Protein AF-A0A2N6N8F2-F1 (afdb_monomer)

InterPro domains:
  IPR021858 Fungal transcription factor [PF11951] (14-106)

Organism: Beauveria bassiana (NCBI:txid176275)

Radius of gyration: 14.39 Å; Cα contacts (8 Å, |Δi|>4): 81; chains: 1; bounding box: 36×27×38 Å

Sequence (108 aa):
MNPLHDSDMVGEVLASSAIQHISSIPDHEPNFKVITWPSFVVGADSDEAATREWAMGRLRQLATCWPWGFLYKAMDTLERLGCLNYDKSGGRSWVHVVKESEPDFLIV

Secondary structure (D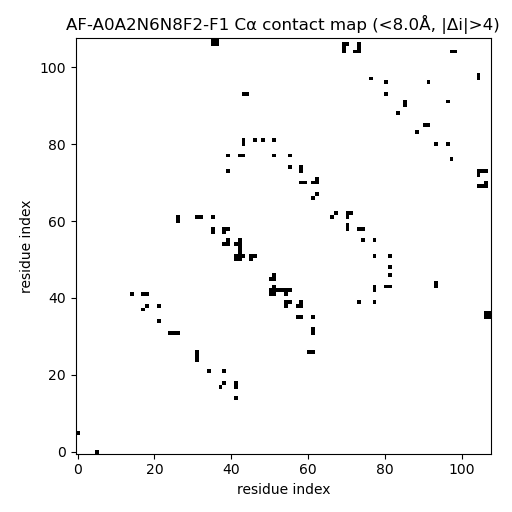SSP, 8-state):
--HHHHHHHHHHHHHHHHHHHHHTS-TT-TTGGGGHHHHHHHHHH---HHHHHHHHHHHHHHHHH---HHHHHHHHHHHHHHHS-GGGTTS--HHHHHHHH-TT----

Foldseek 3Di:
DPVVVVVVVVLVVVLVVLLVVLVPDDLPPPVNLVCLVVLLVSLLQDLDPVSVVSSLVSLVSVCVVPVDVLSVVSNVLSVVSNPDPCVPVVNDRSVVVCVVPPVPRDDD

Mean predicted aligned error: 6.43 Å

pLDDT: mean 83.25, std 12.42, range [48.81, 96.44]

Structure (mmCIF, N/CA/C/O backbone):
data_AF-A0A2N6N8F2-F1
#
_entry.id   AF-A0A2N6N8F2-F1
#
loop_
_atom_site.group_PDB
_atom_site.id
_atom_site.type_symbol
_atom_site.label_atom_id
_atom_site.label_alt_id
_atom_site.label_comp_id
_atom_site.label_asym_id
_atom_site.label_entity_id
_atom_site.label_seq_id
_atom_site.pdbx_PDB_ins_code
_atom_site.Cartn_x
_atom_site.Cartn_y
_atom_site.Cartn_z
_atom_site.occupancy
_atom_site.B_iso_or_equiv
_atom_site.auth_seq_id
_atom_site.auth_comp_id
_atom_site.auth_asym_id
_atom_site.auth_atom_id
_atom_site.pdbx_PDB_model_num
ATOM 1 N N . MET A 1 1 ? 23.684 17.346 -15.760 1.00 49.44 1 MET A N 1
ATOM 2 C CA . MET A 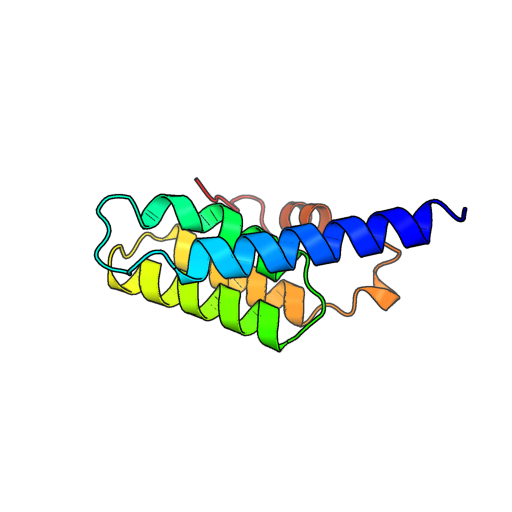1 1 ? 22.606 16.662 -15.020 1.00 49.44 1 MET A CA 1
ATOM 3 C C . MET A 1 1 ? 21.934 15.670 -15.946 1.00 49.44 1 MET A C 1
ATOM 5 O O . MET A 1 1 ? 21.665 16.039 -17.084 1.00 49.44 1 MET A O 1
ATOM 9 N N . ASN A 1 2 ? 21.736 14.430 -15.494 1.00 52.41 2 ASN A N 1
ATOM 10 C CA . ASN A 1 2 ? 21.029 13.397 -16.247 1.00 52.41 2 ASN A CA 1
ATOM 11 C C . ASN A 1 2 ? 19.611 13.273 -15.652 1.00 52.41 2 ASN A C 1
ATOM 13 O O . ASN A 1 2 ? 19.497 12.821 -14.516 1.00 52.41 2 ASN A O 1
ATOM 17 N N . PRO A 1 3 ? 18.550 13.681 -16.367 1.00 59.00 3 PRO A N 1
ATOM 18 C CA . PRO A 1 3 ? 17.214 13.876 -15.790 1.00 59.00 3 PRO A CA 1
ATOM 19 C C . PRO A 1 3 ? 16.556 12.601 -15.237 1.00 59.00 3 PRO A C 1
ATOM 21 O O . PRO A 1 3 ? 15.661 12.698 -14.406 1.00 59.00 3 PRO A O 1
ATOM 24 N N . LEU A 1 4 ? 17.003 11.415 -15.665 1.00 59.38 4 LEU A N 1
ATOM 25 C CA . LEU A 1 4 ? 16.517 10.130 -15.145 1.00 59.38 4 LEU A CA 1
ATOM 26 C C . LEU A 1 4 ? 16.981 9.886 -13.699 1.00 59.38 4 LEU A C 1
ATOM 28 O O . LEU A 1 4 ? 16.180 9.513 -12.856 1.00 59.38 4 LEU A O 1
ATOM 32 N N . HIS A 1 5 ? 18.243 10.203 -13.390 1.00 64.56 5 HIS A N 1
ATOM 33 C CA . HIS A 1 5 ? 18.803 10.026 -12.045 1.00 64.56 5 HIS A CA 1
ATOM 34 C C . HIS A 1 5 ? 18.198 11.008 -11.029 1.00 64.56 5 HIS A C 1
ATOM 36 O O . HIS A 1 5 ? 18.014 10.671 -9.864 1.00 64.56 5 HIS A O 1
ATOM 42 N N . ASP A 1 6 ? 17.851 12.217 -11.483 1.00 67.38 6 ASP A N 1
ATOM 43 C CA . ASP A 1 6 ? 17.205 13.224 -10.637 1.00 67.38 6 ASP A CA 1
ATOM 44 C C . ASP A 1 6 ? 15.760 12.820 -10.274 1.00 67.38 6 ASP A C 1
ATOM 46 O O . ASP A 1 6 ? 15.297 13.124 -9.176 1.00 67.38 6 ASP A O 1
ATOM 50 N N . SER A 1 7 ? 15.051 12.113 -11.166 1.00 69.44 7 SER A N 1
ATOM 51 C CA . SER A 1 7 ? 13.679 11.640 -10.928 1.00 69.44 7 SER A CA 1
ATOM 52 C C . SER A 1 7 ? 13.624 10.512 -9.898 1.00 69.44 7 SER A C 1
ATOM 54 O O . SER A 1 7 ? 12.789 10.558 -8.994 1.00 69.44 7 SER A O 1
ATOM 56 N N . ASP A 1 8 ? 14.525 9.534 -10.008 1.00 73.50 8 ASP A N 1
ATOM 57 C CA . ASP A 1 8 ? 14.583 8.393 -9.086 1.00 73.50 8 ASP A CA 1
ATOM 58 C C . ASP A 1 8 ? 14.922 8.861 -7.661 1.00 73.50 8 ASP A C 1
ATOM 60 O O . ASP A 1 8 ? 14.239 8.509 -6.700 1.00 73.50 8 ASP A O 1
ATOM 64 N N . MET A 1 9 ? 15.886 9.781 -7.532 1.00 80.44 9 MET A N 1
ATOM 65 C CA . MET A 1 9 ? 16.244 10.406 -6.253 1.00 80.44 9 MET A CA 1
ATOM 66 C C . MET A 1 9 ? 15.066 11.165 -5.617 1.00 80.44 9 MET A C 1
ATOM 68 O O . MET A 1 9 ? 14.867 11.114 -4.403 1.00 80.44 9 MET A O 1
ATOM 72 N N . VAL A 1 10 ? 14.269 11.886 -6.414 1.00 83.50 10 VAL A N 1
ATOM 73 C CA . VAL A 1 10 ? 13.067 12.571 -5.908 1.00 83.50 10 VAL A CA 1
ATOM 74 C C . VAL A 1 10 ? 12.030 11.558 -5.418 1.00 83.50 10 VAL A C 1
ATOM 76 O O . VAL A 1 10 ? 11.441 11.773 -4.358 1.00 83.50 10 VAL A O 1
ATOM 79 N N . GLY A 1 11 ? 11.834 10.452 -6.141 1.00 82.56 11 GLY A N 1
ATOM 80 C CA . GLY A 1 11 ? 10.949 9.359 -5.731 1.00 82.56 11 GLY A CA 1
ATOM 81 C C . GLY A 1 11 ? 11.339 8.770 -4.374 1.00 82.56 11 GLY A C 1
ATOM 82 O O . GLY A 1 11 ? 10.508 8.700 -3.467 1.00 82.56 11 GLY A O 1
ATOM 83 N N . GLU A 1 12 ? 12.621 8.452 -4.187 1.00 85.56 12 GLU A N 1
ATOM 84 C CA . GLU A 1 12 ? 13.151 7.906 -2.930 1.00 85.56 12 GLU A CA 1
ATOM 85 C C . GLU A 1 12 ? 12.961 8.859 -1.738 1.00 85.56 12 GLU A C 1
ATOM 87 O O . GLU A 1 12 ? 12.554 8.438 -0.648 1.00 85.56 12 GLU A O 1
ATOM 92 N N . VAL A 1 13 ? 13.207 10.160 -1.932 1.00 89.75 13 VAL A N 1
ATOM 93 C CA . VAL A 1 13 ? 13.016 11.180 -0.886 1.00 89.75 13 VAL A CA 1
ATOM 94 C C . VAL A 1 13 ? 11.541 11.309 -0.503 1.00 89.75 13 VAL A C 1
ATOM 96 O O . VAL A 1 13 ? 11.215 11.394 0.686 1.00 89.75 13 VAL A O 1
ATOM 99 N N . LEU A 1 14 ? 10.638 11.304 -1.487 1.00 89.38 14 LEU A N 1
ATOM 100 C CA . LEU A 1 14 ? 9.197 11.370 -1.246 1.00 89.38 14 LEU A CA 1
ATOM 101 C C . LEU A 1 14 ? 8.693 10.125 -0.511 1.00 89.38 14 LEU A C 1
ATOM 103 O O . LEU A 1 14 ? 7.956 10.263 0.466 1.00 89.38 14 LEU A O 1
ATOM 107 N N . ALA A 1 15 ? 9.128 8.934 -0.928 1.00 91.00 15 ALA A N 1
ATOM 108 C CA . ALA A 1 15 ? 8.780 7.678 -0.272 1.00 91.00 15 ALA A CA 1
ATOM 109 C C . ALA A 1 15 ? 9.267 7.658 1.183 1.00 91.00 15 ALA A C 1
ATOM 111 O O . ALA A 1 15 ? 8.482 7.406 2.097 1.00 91.00 15 ALA A O 1
ATOM 112 N N . SER A 1 16 ? 10.530 8.021 1.420 1.00 93.19 16 SER A N 1
ATOM 113 C CA . SER A 1 16 ? 11.119 8.072 2.764 1.00 93.19 16 SER A CA 1
ATOM 114 C C . SER A 1 16 ? 10.379 9.049 3.684 1.00 93.19 16 SER A C 1
ATOM 116 O O . SER A 1 16 ? 10.055 8.719 4.827 1.00 93.19 16 SER A O 1
ATOM 118 N N . SER A 1 17 ? 10.047 10.238 3.172 1.00 94.06 17 SER A N 1
ATOM 119 C CA . SER A 1 17 ? 9.275 11.246 3.906 1.00 94.06 17 SER A CA 1
ATOM 120 C C . SER A 1 17 ? 7.854 10.762 4.224 1.00 94.06 17 SER A C 1
ATOM 122 O O . SER A 1 17 ? 7.385 10.889 5.359 1.00 94.06 17 SER A O 1
ATOM 124 N N . ALA A 1 18 ? 7.178 10.135 3.256 1.00 94.44 18 ALA A N 1
ATOM 125 C CA . ALA A 1 18 ? 5.853 9.557 3.458 1.00 94.44 18 ALA A CA 1
ATOM 126 C C . ALA A 1 18 ? 5.874 8.453 4.525 1.00 94.44 18 ALA A C 1
ATOM 128 O O . ALA A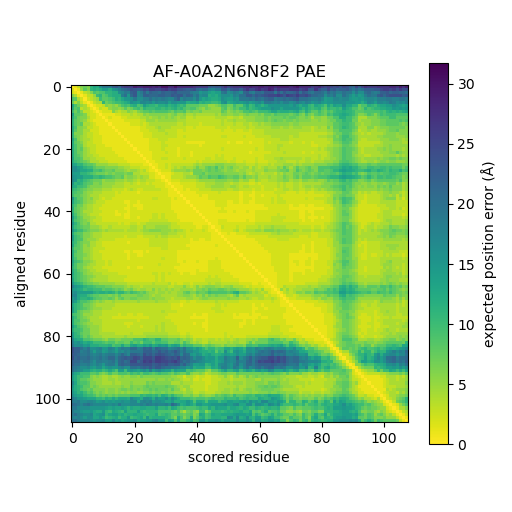 1 18 ? 5.042 8.477 5.432 1.00 94.44 18 ALA A O 1
ATOM 129 N N . ILE A 1 19 ? 6.848 7.535 4.472 1.00 96.19 19 ILE A N 1
ATOM 130 C CA . ILE A 1 19 ? 7.038 6.480 5.479 1.00 96.19 19 ILE A CA 1
ATOM 131 C C . ILE A 1 19 ? 7.210 7.097 6.864 1.00 96.19 19 ILE A C 1
ATOM 133 O O . ILE A 1 19 ? 6.527 6.682 7.803 1.00 96.19 19 ILE A O 1
ATOM 137 N N . GLN A 1 20 ? 8.074 8.104 6.998 1.00 96.12 20 GLN A N 1
ATOM 138 C CA . GLN A 1 20 ? 8.314 8.783 8.269 1.00 96.12 20 GLN A CA 1
ATOM 139 C C . GLN A 1 20 ? 7.029 9.414 8.824 1.00 96.12 20 GLN A C 1
ATOM 141 O O . GLN A 1 20 ? 6.671 9.174 9.980 1.00 96.12 20 GLN A O 1
ATOM 146 N N . HIS A 1 21 ? 6.315 10.195 8.011 1.00 94.38 21 HIS A N 1
ATOM 147 C CA . HIS A 1 21 ? 5.089 10.866 8.439 1.00 94.38 21 HIS A CA 1
ATOM 148 C C . HIS A 1 21 ? 3.986 9.873 8.790 1.00 94.38 21 HIS A C 1
ATOM 150 O O . HIS A 1 21 ? 3.409 9.959 9.873 1.00 94.38 21 HIS A O 1
ATOM 156 N N . ILE A 1 22 ? 3.730 8.894 7.925 1.00 94.88 22 ILE A N 1
ATOM 157 C CA . ILE A 1 22 ? 2.683 7.899 8.146 1.00 94.88 22 ILE A CA 1
ATOM 158 C C . ILE A 1 22 ? 2.999 7.065 9.384 1.00 94.88 22 ILE A C 1
ATOM 160 O O . ILE A 1 22 ? 2.095 6.830 10.177 1.00 94.88 22 ILE A O 1
ATOM 164 N N . SER A 1 23 ? 4.252 6.657 9.599 1.00 94.38 23 SER A N 1
ATOM 165 C CA . SER A 1 23 ? 4.645 5.844 10.763 1.00 94.38 23 SER A CA 1
ATOM 166 C C . SER A 1 23 ? 4.474 6.570 12.101 1.00 94.38 23 SER A C 1
ATOM 168 O O . SER A 1 23 ? 4.337 5.917 13.130 1.00 94.38 23 SER A O 1
ATOM 170 N N . SER A 1 24 ? 4.448 7.908 12.104 1.00 93.88 24 SER A N 1
ATOM 171 C CA . SER A 1 24 ? 4.158 8.694 13.311 1.00 93.88 24 SER A CA 1
ATOM 172 C C . SER A 1 24 ? 2.673 8.733 13.690 1.00 93.88 24 SER A C 1
ATOM 174 O O . SER A 1 24 ? 2.345 9.118 1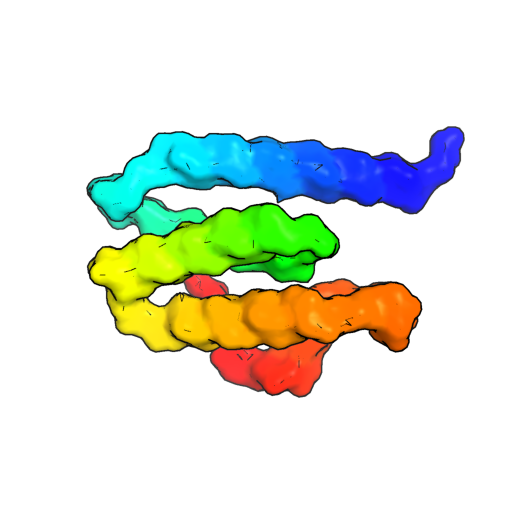4.812 1.00 93.88 24 SER A O 1
ATOM 176 N N . ILE A 1 25 ? 1.773 8.338 12.781 1.00 92.12 25 ILE A N 1
ATOM 177 C CA . ILE A 1 25 ? 0.329 8.351 13.028 1.00 92.12 25 ILE A CA 1
ATOM 178 C C . ILE A 1 25 ? -0.045 7.079 13.798 1.00 92.12 25 ILE A C 1
ATOM 180 O O . ILE A 1 25 ? 0.170 5.975 13.283 1.00 92.12 25 ILE A O 1
ATOM 184 N N . PRO A 1 26 ? -0.616 7.201 15.007 1.00 89.12 26 PRO A N 1
ATOM 185 C CA . PRO A 1 26 ? -1.007 6.046 15.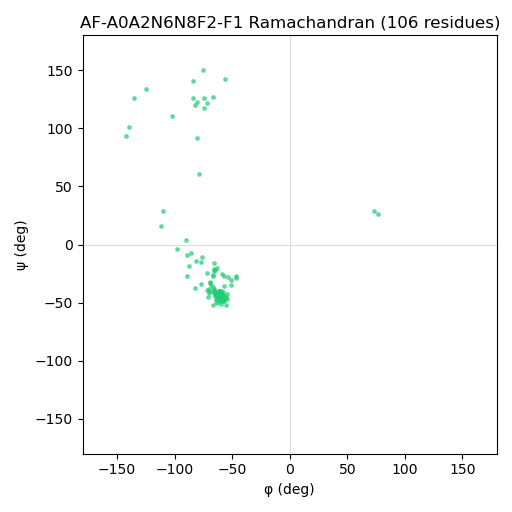794 1.00 89.12 26 PRO A CA 1
ATOM 186 C C . PRO A 1 26 ? -2.282 5.394 15.247 1.00 89.12 26 PRO A C 1
ATOM 188 O O . PRO A 1 26 ? -3.180 6.067 14.750 1.00 89.12 26 PRO A O 1
ATOM 191 N N . ASP A 1 27 ? -2.408 4.083 15.430 1.00 84.12 27 ASP A N 1
ATOM 192 C CA . ASP A 1 27 ? -3.515 3.289 14.872 1.00 84.12 27 ASP A CA 1
ATOM 193 C C . ASP A 1 27 ? -4.896 3.642 15.467 1.00 84.12 27 ASP A C 1
ATOM 195 O O . ASP A 1 27 ? -5.934 3.321 14.895 1.00 84.12 27 ASP A O 1
ATOM 199 N N . HIS A 1 28 ? -4.924 4.340 16.607 1.00 83.50 28 HIS A N 1
ATOM 200 C CA . HIS A 1 28 ? -6.149 4.819 17.254 1.00 83.50 28 HIS A CA 1
ATOM 201 C C . HIS A 1 28 ? -6.583 6.225 16.802 1.00 83.50 28 HIS A C 1
ATOM 203 O O . HIS A 1 28 ? -7.538 6.768 17.359 1.00 83.50 28 HIS A O 1
ATOM 209 N N . GLU A 1 29 ? -5.897 6.841 15.834 1.00 86.50 29 GLU A N 1
ATOM 210 C CA . GLU A 1 29 ? -6.304 8.145 15.303 1.00 86.50 29 GLU A CA 1
ATOM 211 C C . GLU A 1 29 ? -7.656 8.015 14.552 1.00 86.50 29 GLU A C 1
ATOM 213 O O . GLU A 1 29 ? -7.780 7.181 13.649 1.00 86.50 29 GLU A O 1
ATOM 218 N N . PRO A 1 30 ? -8.689 8.822 14.872 1.00 83.56 30 PRO A N 1
ATOM 219 C CA . PRO A 1 30 ? -9.982 8.846 14.161 1.00 83.56 30 PRO A CA 1
ATOM 220 C C . PRO A 1 30 ? -9.942 8.882 12.612 1.00 83.56 30 PRO A C 1
ATOM 222 O O . PRO A 1 30 ? -10.875 8.453 11.918 1.00 83.56 30 PRO A O 1
ATOM 225 N N . ASN A 1 31 ? -8.872 9.420 12.048 1.00 85.00 31 ASN A N 1
ATOM 226 C CA . ASN A 1 31 ? -8.602 9.635 10.635 1.00 85.00 31 ASN A CA 1
ATOM 227 C C . ASN A 1 31 ? -7.467 8.749 10.119 1.00 85.00 31 ASN A C 1
ATOM 229 O O . ASN A 1 31 ? -6.988 8.979 9.012 1.00 85.00 31 ASN A O 1
ATOM 233 N N . PHE A 1 32 ? -7.089 7.699 10.854 1.00 86.50 32 PHE A N 1
ATOM 234 C CA . PHE A 1 32 ? -6.077 6.734 10.423 1.00 86.50 32 PHE A CA 1
ATOM 235 C C . PHE A 1 32 ? -6.355 6.188 9.016 1.00 86.50 32 PHE A C 1
ATOM 237 O O . PHE A 1 32 ? -5.442 6.054 8.213 1.00 86.50 32 PHE A O 1
ATOM 244 N N . LYS A 1 33 ? -7.632 6.015 8.656 1.00 86.56 33 LYS A N 1
ATOM 245 C CA . LYS A 1 33 ? -8.092 5.672 7.299 1.00 86.56 33 LYS A CA 1
ATOM 246 C C . LYS A 1 33 ? -7.483 6.492 6.153 1.00 86.56 33 LYS A C 1
ATOM 248 O O . LYS A 1 33 ? -7.353 5.966 5.053 1.00 86.56 33 LYS A O 1
ATOM 253 N N . VAL A 1 34 ? -7.092 7.748 6.383 1.00 89.88 34 VAL A N 1
ATOM 254 C CA . VAL A 1 34 ? -6.525 8.635 5.350 1.00 89.88 34 VAL A CA 1
ATOM 255 C C . VAL A 1 34 ? -5.171 8.126 4.843 1.00 89.88 34 VAL A C 1
ATOM 257 O O . VAL A 1 34 ? -4.783 8.429 3.718 1.00 89.88 34 VAL A O 1
ATOM 260 N N . ILE A 1 35 ? -4.465 7.303 5.627 1.00 92.81 35 ILE A N 1
ATOM 261 C CA . ILE A 1 35 ? -3.165 6.754 5.219 1.00 92.81 35 ILE A CA 1
ATOM 262 C C . ILE A 1 35 ? -3.291 5.615 4.203 1.00 92.81 35 ILE A C 1
ATOM 264 O O . ILE A 1 35 ? -2.281 5.225 3.631 1.00 92.81 35 ILE A O 1
ATOM 268 N N . THR A 1 36 ? -4.497 5.088 3.960 1.00 92.75 36 THR A N 1
ATOM 269 C CA . THR A 1 36 ? -4.701 3.891 3.128 1.00 92.75 36 THR A CA 1
ATOM 270 C C . THR A 1 36 ? -4.093 4.038 1.737 1.00 92.75 36 THR A C 1
ATOM 272 O O . THR A 1 36 ? -3.299 3.198 1.313 1.00 92.75 36 THR A O 1
ATOM 275 N N . TRP A 1 37 ? -4.424 5.131 1.045 1.00 91.50 37 TRP A N 1
ATOM 276 C CA . TRP A 1 37 ? -3.889 5.409 -0.284 1.00 91.50 37 TRP A CA 1
ATOM 277 C C . TRP A 1 37 ? -2.378 5.695 -0.270 1.00 91.50 37 TRP A C 1
ATOM 279 O O . TRP A 1 37 ? -1.652 5.000 -0.981 1.00 91.50 37 TRP A O 1
ATOM 289 N N . PRO A 1 38 ? -1.860 6.626 0.558 1.00 94.19 38 PRO A N 1
ATOM 290 C CA . PRO A 1 38 ? -0.420 6.857 0.666 1.00 94.19 38 PRO A CA 1
ATOM 291 C C . PRO A 1 38 ? 0.400 5.600 0.989 1.00 94.19 38 PRO A C 1
ATOM 293 O O . PRO A 1 38 ? 1.442 5.383 0.376 1.00 94.19 38 PRO A O 1
ATOM 296 N N . SER A 1 39 ? -0.069 4.748 1.906 1.00 94.81 39 SER A N 1
ATOM 297 C CA . SER A 1 39 ? 0.601 3.489 2.245 1.00 94.81 39 SER A CA 1
ATOM 298 C C . SER A 1 39 ? 0.652 2.533 1.059 1.00 94.81 39 SER A C 1
ATOM 300 O O . SER A 1 39 ? 1.699 1.942 0.806 1.00 94.81 39 SER A O 1
ATOM 302 N N . PHE A 1 40 ? -0.445 2.408 0.306 1.00 94.19 40 PHE A N 1
ATOM 303 C CA . PHE A 1 40 ? -0.467 1.575 -0.891 1.00 94.19 40 PHE A CA 1
ATOM 304 C C . PHE A 1 40 ? 0.489 2.094 -1.972 1.00 94.19 40 PHE A C 1
ATOM 306 O O . PHE A 1 40 ? 1.273 1.311 -2.497 1.00 94.19 40 PHE A O 1
ATOM 313 N N . VAL A 1 41 ? 0.470 3.399 -2.272 1.00 92.38 41 VAL A N 1
ATOM 314 C CA . VAL A 1 41 ? 1.337 4.002 -3.302 1.00 92.38 41 VAL A CA 1
ATOM 315 C C . VAL A 1 41 ? 2.812 3.776 -2.986 1.00 92.38 41 VAL A C 1
ATOM 317 O O . VAL A 1 41 ? 3.549 3.330 -3.858 1.00 92.38 41 VAL A O 1
ATOM 320 N N . VAL A 1 42 ? 3.231 4.015 -1.739 1.00 93.94 42 VAL A N 1
ATOM 321 C CA . VAL A 1 42 ? 4.619 3.787 -1.306 1.00 93.94 42 VAL A CA 1
ATOM 322 C C . VAL A 1 42 ? 5.043 2.334 -1.527 1.00 93.94 42 VAL A C 1
ATOM 324 O O . VAL A 1 42 ? 6.139 2.080 -2.018 1.00 93.94 42 VAL A O 1
ATOM 327 N N . GLY A 1 43 ? 4.186 1.368 -1.191 1.00 93.38 43 GLY A N 1
ATOM 328 C CA . GLY A 1 43 ? 4.500 -0.040 -1.421 1.00 93.38 43 GLY A CA 1
ATOM 329 C C . GLY A 1 43 ? 4.504 -0.420 -2.906 1.00 93.38 43 GLY A C 1
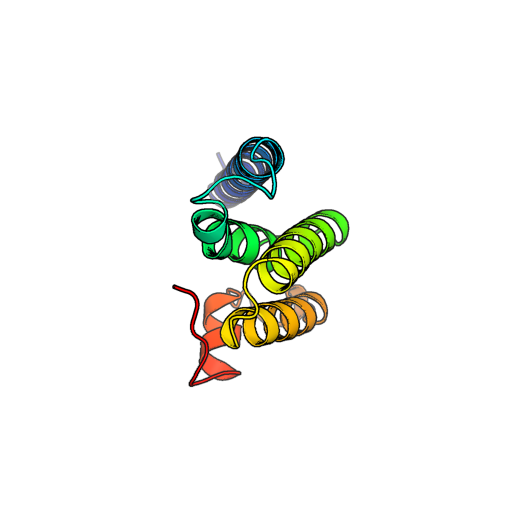ATOM 330 O O . GLY A 1 43 ? 5.341 -1.211 -3.332 1.00 93.38 43 GLY A O 1
ATOM 331 N N . ALA A 1 44 ? 3.565 0.110 -3.692 1.00 90.75 44 ALA A N 1
ATOM 332 C CA . ALA A 1 44 ? 3.417 -0.221 -5.107 1.00 90.75 44 ALA A CA 1
ATOM 333 C C . ALA A 1 44 ? 4.589 0.301 -5.951 1.00 90.75 44 ALA A C 1
ATOM 335 O O . ALA A 1 44 ? 4.989 -0.361 -6.909 1.00 90.75 44 ALA A O 1
ATOM 336 N N . ASP A 1 45 ? 5.124 1.464 -5.576 1.00 88.75 45 ASP A N 1
ATOM 337 C CA . ASP A 1 45 ? 6.214 2.150 -6.274 1.00 88.75 45 ASP A CA 1
ATOM 338 C C . ASP A 1 45 ? 7.610 1.703 -5.813 1.00 88.75 45 ASP A C 1
ATOM 340 O O . ASP A 1 45 ? 8.592 1.909 -6.516 1.00 88.75 45 ASP A O 1
ATOM 344 N N . SER A 1 46 ? 7.723 1.076 -4.638 1.00 87.44 46 SER A N 1
ATOM 345 C CA . SER A 1 46 ? 9.017 0.654 -4.099 1.00 87.44 46 SER A CA 1
ATOM 346 C C . SER A 1 46 ? 9.461 -0.690 -4.655 1.00 87.44 46 SER A C 1
ATOM 348 O O . SER A 1 46 ? 8.656 -1.615 -4.707 1.00 87.44 46 SER A O 1
ATOM 350 N N . ASP A 1 47 ? 10.757 -0.831 -4.949 1.00 83.88 47 ASP A N 1
ATOM 351 C CA . ASP A 1 47 ? 11.413 -2.113 -5.237 1.00 83.88 47 ASP A CA 1
ATOM 352 C C . ASP A 1 47 ? 11.978 -2.831 -4.008 1.00 83.88 47 ASP A C 1
ATOM 354 O O . ASP A 1 47 ? 12.327 -4.015 -4.065 1.00 83.88 47 ASP A O 1
ATOM 358 N N . GLU A 1 48 ? 11.994 -2.159 -2.863 1.00 87.31 48 GLU A N 1
ATOM 359 C CA . GLU A 1 48 ? 12.547 -2.697 -1.633 1.00 87.31 48 GLU A CA 1
ATOM 360 C C . GLU A 1 48 ? 11.523 -3.559 -0.894 1.00 87.31 48 GLU A C 1
ATOM 362 O O . GLU A 1 48 ? 10.430 -3.116 -0.528 1.00 87.31 48 GLU A O 1
ATOM 367 N N . ALA A 1 49 ? 11.907 -4.800 -0.587 1.00 89.38 49 ALA A N 1
ATOM 368 C CA . ALA A 1 49 ? 11.058 -5.723 0.166 1.00 89.38 49 ALA A CA 1
ATOM 369 C C . ALA A 1 49 ? 10.637 -5.156 1.536 1.00 89.38 49 ALA A C 1
ATOM 371 O O . ALA A 1 49 ? 9.504 -5.362 1.963 1.00 89.38 49 ALA A O 1
ATOM 372 N N . ALA A 1 50 ? 11.522 -4.406 2.203 1.00 91.69 50 ALA A N 1
ATOM 373 C CA . ALA A 1 50 ? 11.234 -3.786 3.496 1.00 91.69 50 ALA A CA 1
ATOM 374 C C . ALA A 1 50 ? 10.118 -2.732 3.404 1.00 91.69 50 ALA A C 1
ATOM 376 O O . ALA A 1 50 ? 9.216 -2.710 4.239 1.00 91.69 50 ALA A O 1
ATOM 377 N N . THR A 1 51 ? 10.143 -1.897 2.365 1.00 92.88 51 THR A N 1
ATOM 378 C CA . THR A 1 51 ? 9.136 -0.853 2.137 1.00 92.88 51 THR A CA 1
ATOM 379 C C . THR A 1 51 ? 7.784 -1.450 1.744 1.00 92.88 51 THR A C 1
ATOM 381 O O . THR A 1 51 ? 6.741 -1.006 2.232 1.00 92.88 51 THR A O 1
ATOM 384 N N . ARG A 1 52 ? 7.781 -2.522 0.942 1.00 93.50 52 ARG A N 1
ATOM 385 C CA . ARG A 1 52 ? 6.560 -3.285 0.634 1.00 93.50 52 ARG A CA 1
ATOM 386 C C . ARG A 1 52 ? 5.954 -3.932 1.880 1.00 93.50 52 ARG A C 1
ATOM 388 O O . ARG A 1 52 ? 4.745 -3.838 2.086 1.00 93.50 52 ARG A O 1
ATOM 395 N N . GLU A 1 53 ? 6.775 -4.536 2.740 1.00 95.31 53 GLU A N 1
ATOM 396 C CA . GLU A 1 53 ? 6.293 -5.132 3.992 1.00 95.31 53 GLU A CA 1
ATOM 397 C C . GLU A 1 53 ? 5.775 -4.067 4.969 1.00 95.31 53 GLU A C 1
ATOM 399 O O . GLU A 1 53 ? 4.756 -4.271 5.629 1.00 95.31 53 GLU A O 1
ATOM 404 N N . TRP A 1 54 ? 6.413 -2.894 5.017 1.00 96.38 54 TRP A N 1
ATOM 405 C CA . TRP A 1 54 ? 5.900 -1.753 5.774 1.00 96.38 54 TRP A CA 1
ATOM 406 C C . TRP A 1 54 ? 4.496 -1.349 5.298 1.00 96.38 54 TRP A C 1
ATOM 408 O O . TRP A 1 54 ? 3.583 -1.214 6.118 1.00 96.38 54 TRP A O 1
ATOM 418 N N . ALA A 1 55 ? 4.291 -1.226 3.984 1.00 96.44 55 ALA A N 1
ATOM 419 C CA . ALA A 1 55 ? 2.991 -0.894 3.406 1.00 96.44 55 ALA A CA 1
ATOM 420 C C . ALA A 1 55 ? 1.933 -1.966 3.726 1.00 96.44 55 ALA A C 1
ATOM 422 O O . ALA A 1 55 ? 0.836 -1.627 4.182 1.00 96.44 55 ALA A O 1
ATOM 423 N N . MET A 1 56 ? 2.282 -3.252 3.584 1.00 96.38 56 MET A N 1
ATOM 424 C CA . MET A 1 56 ? 1.433 -4.374 4.008 1.00 96.38 56 MET A CA 1
ATOM 425 C C . MET A 1 56 ? 1.040 -4.272 5.482 1.00 96.38 56 MET A C 1
ATOM 427 O O . MET A 1 56 ? -0.130 -4.441 5.824 1.00 96.38 56 MET A O 1
ATOM 431 N N . GLY A 1 57 ? 1.992 -3.961 6.362 1.00 95.88 57 GLY A N 1
ATOM 432 C CA . GLY A 1 57 ? 1.744 -3.779 7.790 1.00 95.88 57 GLY A CA 1
ATOM 433 C C . GLY A 1 57 ? 0.680 -2.717 8.072 1.00 95.88 57 GLY A C 1
ATOM 434 O O . GLY A 1 57 ? -0.257 -2.978 8.829 1.00 95.88 57 GLY A O 1
ATOM 435 N N . ARG A 1 58 ? 0.762 -1.553 7.411 1.00 94.81 58 ARG A N 1
ATOM 436 C CA . ARG A 1 58 ? -0.232 -0.475 7.574 1.00 94.81 58 ARG A CA 1
ATOM 437 C C . ARG A 1 58 ? -1.614 -0.886 7.063 1.00 94.81 58 ARG A C 1
ATOM 439 O O . ARG A 1 58 ? -2.608 -0.629 7.739 1.00 94.81 58 ARG A O 1
ATOM 446 N N . LEU A 1 59 ? -1.694 -1.581 5.925 1.00 94.94 59 LEU A N 1
ATOM 447 C CA . LEU A 1 59 ? -2.968 -2.087 5.395 1.00 94.94 59 LEU A CA 1
ATOM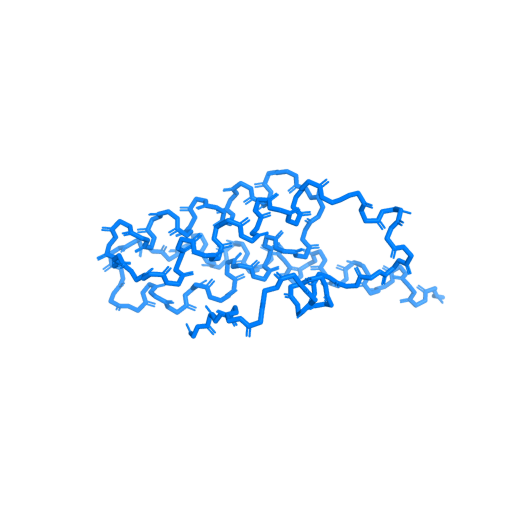 448 C C . LEU A 1 59 ? -3.600 -3.156 6.304 1.00 94.94 59 LEU A C 1
ATOM 450 O O . LEU A 1 59 ? -4.813 -3.136 6.517 1.00 94.94 59 LEU A O 1
ATOM 454 N N . ARG A 1 60 ? -2.799 -4.042 6.911 1.00 95.06 60 ARG A N 1
ATOM 455 C CA . ARG A 1 60 ? -3.279 -5.032 7.896 1.00 95.06 60 ARG A CA 1
ATOM 456 C C . ARG A 1 60 ? -3.797 -4.367 9.176 1.00 95.06 60 ARG A C 1
ATOM 458 O O . ARG A 1 60 ? -4.832 -4.779 9.705 1.00 95.06 60 ARG A O 1
ATOM 465 N N . GLN A 1 61 ? -3.117 -3.325 9.661 1.00 92.94 61 GLN A N 1
ATOM 466 C CA . GLN A 1 61 ? -3.585 -2.521 10.798 1.00 92.94 61 GLN A CA 1
ATOM 467 C C . GLN A 1 61 ? -4.922 -1.842 10.477 1.00 92.94 61 GLN A C 1
ATOM 469 O O . GLN A 1 61 ? -5.880 -1.982 11.237 1.00 92.94 61 GLN A O 1
ATOM 474 N N . LEU A 1 62 ? -5.022 -1.199 9.308 1.00 92.25 62 LEU A N 1
ATOM 475 C CA . LEU A 1 62 ? -6.268 -0.614 8.808 1.00 92.25 62 LEU A CA 1
ATOM 476 C C . LEU A 1 62 ? -7.398 -1.645 8.761 1.00 92.25 62 LEU A C 1
ATOM 478 O O . LEU A 1 62 ? -8.477 -1.369 9.274 1.00 92.25 62 LEU A O 1
ATOM 482 N N . ALA A 1 63 ? -7.140 -2.839 8.222 1.00 92.00 63 ALA A N 1
ATOM 483 C CA . ALA A 1 63 ? -8.136 -3.904 8.107 1.00 92.00 63 ALA A CA 1
ATOM 484 C C . ALA A 1 63 ? -8.587 -4.457 9.469 1.00 92.00 63 ALA A C 1
ATOM 486 O O . ALA A 1 63 ? -9.717 -4.925 9.601 1.00 92.00 63 ALA A O 1
ATOM 487 N N . THR A 1 64 ? -7.724 -4.380 10.488 1.00 90.50 64 THR A N 1
ATOM 488 C CA . THR A 1 64 ? -8.057 -4.779 11.865 1.00 90.50 64 THR A CA 1
ATOM 489 C C . THR A 1 64 ? -9.020 -3.786 12.517 1.00 90.50 64 THR A C 1
ATOM 491 O O . THR A 1 64 ? -9.943 -4.192 13.220 1.00 90.50 64 THR A O 1
ATOM 494 N N . CYS A 1 65 ? -8.834 -2.488 12.272 1.00 86.44 65 CYS A N 1
ATOM 495 C CA . CYS A 1 65 ? -9.694 -1.437 12.818 1.00 86.44 65 CYS A CA 1
ATOM 496 C C . CYS A 1 65 ? -10.983 -1.242 11.999 1.00 86.44 65 CYS A C 1
ATOM 498 O O . CYS A 1 65 ? -12.052 -1.007 12.563 1.00 86.44 65 CYS A O 1
ATOM 500 N N . TRP A 1 66 ? -10.888 -1.364 10.673 1.00 85.12 66 TRP A N 1
ATOM 501 C CA . TRP A 1 66 ? -11.977 -1.186 9.718 1.00 85.12 66 TRP A CA 1
ATOM 502 C C . TRP A 1 66 ? -11.874 -2.251 8.617 1.00 85.12 66 TRP A C 1
ATOM 504 O O . TRP A 1 66 ? -11.084 -2.088 7.689 1.00 85.12 66 TRP A O 1
ATOM 514 N N . PRO A 1 67 ? -12.675 -3.330 8.659 1.00 81.56 67 PRO A N 1
ATOM 515 C CA . PRO A 1 67 ? -12.581 -4.437 7.707 1.00 81.56 67 PRO A CA 1
ATOM 516 C C . PRO A 1 67 ? -13.252 -4.084 6.372 1.00 81.56 67 PRO A C 1
ATOM 518 O O . PRO A 1 67 ? -14.230 -4.699 5.943 1.00 81.56 67 PRO A O 1
ATOM 521 N N . TRP A 1 68 ? -12.761 -3.042 5.710 1.00 86.88 68 TRP A N 1
ATOM 522 C CA . TRP A 1 68 ? -13.249 -2.644 4.402 1.00 86.88 68 TRP A CA 1
ATOM 523 C C . TRP A 1 68 ? -12.747 -3.616 3.344 1.00 86.88 68 TRP A C 1
ATOM 525 O O . TRP A 1 68 ? -11.545 -3.827 3.203 1.00 86.88 68 TRP A O 1
ATOM 535 N N . GLY A 1 69 ? -13.670 -4.177 2.559 1.00 83.69 69 GLY A N 1
ATOM 536 C CA . GLY A 1 69 ? -13.353 -5.198 1.554 1.00 83.69 69 GLY A CA 1
ATOM 537 C C . GLY A 1 69 ? -12.251 -4.792 0.567 1.00 83.69 69 GLY A C 1
ATOM 538 O O . GLY A 1 69 ? -11.512 -5.645 0.084 1.00 83.69 69 GLY A O 1
ATOM 539 N N . PHE A 1 70 ? -12.091 -3.492 0.307 1.00 86.56 70 PHE A N 1
ATOM 540 C CA . PHE A 1 70 ? -11.064 -2.987 -0.599 1.00 86.56 70 PHE A CA 1
ATOM 541 C C . PHE A 1 70 ? -9.635 -3.085 -0.036 1.00 86.56 70 PHE A C 1
ATOM 543 O O . PHE A 1 70 ? -8.696 -3.176 -0.818 1.00 86.56 70 PHE A O 1
ATOM 550 N N . LEU A 1 71 ? -9.451 -3.126 1.290 1.00 91.12 71 LEU A N 1
ATOM 551 C CA . LEU A 1 71 ? -8.127 -3.263 1.912 1.00 91.12 71 LEU A CA 1
ATOM 552 C C . LEU A 1 71 ? -7.501 -4.624 1.608 1.00 91.12 71 LEU A C 1
ATOM 554 O O . LEU A 1 71 ? -6.308 -4.705 1.334 1.00 91.12 71 LEU A O 1
ATOM 558 N N . TYR A 1 72 ? -8.308 -5.686 1.602 1.00 90.31 72 TYR A N 1
ATOM 559 C CA . TYR A 1 72 ? -7.848 -7.023 1.220 1.00 90.31 72 TYR A CA 1
ATOM 560 C C . TYR A 1 72 ? -7.442 -7.068 -0.248 1.00 90.31 72 TYR A C 1
ATOM 562 O O . TYR A 1 72 ? -6.375 -7.575 -0.570 1.00 90.31 72 TYR A O 1
ATOM 570 N N . LYS A 1 73 ? -8.234 -6.433 -1.119 1.00 89.00 73 LYS A N 1
ATOM 571 C CA . LYS A 1 73 ? -7.875 -6.291 -2.529 1.00 89.00 73 LYS A CA 1
ATOM 572 C C . LYS A 1 73 ? -6.569 -5.505 -2.698 1.00 89.00 73 LYS A C 1
ATOM 574 O O . LYS A 1 73 ? -5.692 -5.958 -3.416 1.00 89.00 73 LYS A O 1
ATOM 579 N N . ALA A 1 74 ? -6.400 -4.390 -1.983 1.00 91.06 74 ALA A N 1
ATOM 580 C CA . ALA A 1 74 ? -5.161 -3.611 -1.980 1.00 91.06 74 ALA A CA 1
ATOM 581 C C . ALA A 1 74 ? -3.941 -4.440 -1.545 1.00 91.06 74 ALA A C 1
ATOM 583 O O . ALA A 1 74 ? -2.900 -4.363 -2.192 1.00 91.06 74 ALA A O 1
ATOM 584 N N . MET A 1 75 ? -4.068 -5.261 -0.497 1.00 93.25 75 MET A N 1
ATOM 585 C CA . MET A 1 75 ? -3.002 -6.172 -0.067 1.00 93.25 75 MET A CA 1
ATOM 586 C C . MET A 1 75 ? -2.687 -7.215 -1.145 1.00 93.25 75 MET A C 1
ATOM 588 O O . MET A 1 75 ? -1.536 -7.327 -1.558 1.00 93.25 75 MET A O 1
ATOM 592 N N . ASP A 1 76 ? -3.694 -7.909 -1.675 1.00 90.69 76 ASP A N 1
ATOM 593 C CA . ASP A 1 76 ? -3.495 -8.916 -2.723 1.00 90.69 76 ASP A CA 1
ATOM 594 C C . ASP A 1 76 ? -2.818 -8.324 -3.972 1.00 90.69 76 ASP A C 1
ATOM 596 O O . ASP A 1 76 ? -1.936 -8.943 -4.574 1.00 90.69 76 ASP A O 1
ATOM 600 N N . THR A 1 77 ? -3.217 -7.112 -4.375 1.00 89.69 77 THR A N 1
ATOM 601 C CA . THR A 1 77 ? -2.585 -6.382 -5.477 1.00 89.69 77 THR A CA 1
ATOM 602 C C . THR A 1 77 ? -1.129 -6.058 -5.152 1.00 89.69 77 THR A C 1
ATOM 604 O O . THR A 1 77 ? -0.263 -6.280 -5.994 1.00 89.69 77 THR A O 1
ATOM 607 N N . LEU A 1 78 ? -0.831 -5.579 -3.942 1.00 90.50 78 LEU A N 1
ATOM 608 C CA . LEU A 1 78 ? 0.531 -5.239 -3.531 1.00 90.50 78 LEU A CA 1
ATOM 609 C C . LEU A 1 78 ? 1.464 -6.462 -3.553 1.00 90.50 78 LEU A C 1
ATOM 611 O O . LEU A 1 78 ? 2.598 -6.373 -4.021 1.00 90.50 78 LEU A O 1
ATOM 615 N N . GLU A 1 79 ? 0.966 -7.617 -3.114 1.00 89.94 79 GLU A N 1
ATOM 616 C CA . GLU A 1 79 ? 1.683 -8.894 -3.180 1.00 89.94 79 GLU A CA 1
ATOM 617 C C . GLU A 1 79 ? 1.994 -9.289 -4.631 1.00 89.94 79 GLU A C 1
ATOM 619 O O . GLU A 1 79 ? 3.134 -9.626 -4.959 1.00 89.94 79 GLU A O 1
ATOM 624 N N . ARG A 1 80 ? 1.011 -9.155 -5.536 1.00 86.62 80 ARG A N 1
ATOM 625 C CA . ARG A 1 80 ? 1.208 -9.385 -6.977 1.00 86.62 80 ARG A CA 1
ATOM 626 C C . ARG A 1 80 ? 2.263 -8.452 -7.566 1.00 86.62 80 ARG A C 1
ATOM 628 O O . ARG A 1 80 ? 3.118 -8.922 -8.314 1.00 86.62 80 ARG A O 1
ATOM 635 N N . LEU A 1 81 ? 2.223 -7.162 -7.226 1.00 85.81 81 LEU A N 1
ATOM 636 C CA . LEU A 1 81 ? 3.206 -6.179 -7.690 1.00 85.81 81 LEU A CA 1
ATOM 637 C C . LEU A 1 81 ? 4.621 -6.524 -7.208 1.00 85.81 81 LEU A C 1
ATOM 639 O O . LEU A 1 81 ? 5.560 -6.429 -7.991 1.00 85.81 81 LEU A O 1
ATOM 643 N N . GLY A 1 82 ? 4.777 -6.994 -5.967 1.00 79.75 82 GLY A N 1
ATOM 644 C CA . GLY A 1 82 ? 6.072 -7.422 -5.429 1.00 79.75 82 GLY A CA 1
ATOM 645 C C . GLY A 1 82 ? 6.655 -8.672 -6.102 1.00 79.75 82 GLY A C 1
ATOM 646 O O . GLY A 1 82 ? 7.872 -8.843 -6.132 1.00 79.75 82 GLY A O 1
ATOM 647 N N . CYS A 1 83 ? 5.814 -9.540 -6.671 1.00 76.50 83 CYS A N 1
ATOM 648 C CA . CYS A 1 83 ? 6.259 -10.695 -7.456 1.00 76.50 83 CYS A CA 1
ATOM 649 C C . CYS A 1 83 ? 6.631 -10.347 -8.907 1.00 76.50 83 CYS A C 1
ATOM 651 O O . CYS A 1 83 ? 7.235 -11.174 -9.600 1.00 76.50 83 CYS A O 1
ATOM 653 N N . LEU A 1 84 ? 6.260 -9.161 -9.399 1.00 73.50 84 LEU A N 1
ATOM 654 C CA . LEU A 1 84 ? 6.568 -8.747 -10.760 1.00 73.50 84 LEU A CA 1
ATOM 655 C C . LEU A 1 84 ? 8.002 -8.242 -10.843 1.00 73.50 84 LEU A C 1
ATOM 657 O O . LEU A 1 84 ? 8.415 -7.302 -10.176 1.00 73.50 84 LEU A O 1
ATOM 661 N N . ASN A 1 85 ? 8.773 -8.877 -11.716 1.00 61.06 85 ASN A N 1
ATOM 662 C CA . ASN A 1 85 ? 10.128 -8.451 -12.008 1.00 61.06 85 ASN A CA 1
ATOM 663 C C . ASN A 1 85 ? 10.052 -7.280 -13.006 1.00 61.06 85 ASN A C 1
ATOM 665 O O . ASN A 1 85 ? 9.952 -7.506 -14.218 1.00 61.06 85 ASN A O 1
ATOM 669 N N . TYR A 1 86 ? 10.015 -6.041 -12.499 1.00 60.88 86 TYR A N 1
ATOM 670 C CA . TYR A 1 86 ? 9.831 -4.828 -13.311 1.00 60.88 86 TYR A CA 1
ATOM 671 C C . TYR A 1 86 ? 10.890 -4.671 -14.412 1.00 60.88 86 TYR A C 1
ATOM 673 O O . TYR A 1 86 ? 10.566 -4.173 -15.492 1.00 60.88 86 TYR A O 1
ATOM 681 N N . ASP A 1 87 ? 12.085 -5.234 -14.218 1.00 54.25 87 ASP A N 1
ATOM 682 C CA . ASP A 1 87 ? 13.172 -5.298 -15.207 1.00 54.25 87 ASP A CA 1
ATOM 683 C C . ASP A 1 87 ? 12.778 -6.035 -16.508 1.00 54.25 87 ASP A C 1
ATOM 685 O O . ASP A 1 87 ? 13.302 -5.768 -17.588 1.00 54.25 87 ASP A O 1
ATOM 689 N N . LYS A 1 88 ? 11.794 -6.947 -16.446 1.00 48.81 88 LYS A N 1
ATOM 690 C CA . LYS A 1 88 ? 11.243 -7.662 -17.616 1.00 48.81 88 LYS A CA 1
ATOM 691 C C . LYS A 1 88 ? 9.950 -7.045 -18.156 1.00 48.81 88 LYS A C 1
ATOM 693 O O . LYS A 1 88 ? 9.421 -7.517 -19.161 1.00 48.81 88 LYS A O 1
ATOM 698 N N . SER A 1 89 ? 9.423 -6.013 -17.497 1.00 52.06 89 SER A N 1
ATOM 699 C CA . SER A 1 89 ? 8.112 -5.423 -17.806 1.00 52.06 89 SER A CA 1
ATOM 700 C C . SER A 1 89 ? 8.144 -4.361 -18.914 1.00 52.06 89 SER A C 1
ATOM 702 O O . SER A 1 89 ? 7.081 -3.924 -19.367 1.00 52.06 89 SER A O 1
ATOM 704 N N . GLY A 1 90 ? 9.340 -3.974 -19.376 1.00 54.91 90 GLY A N 1
ATOM 705 C CA . GLY A 1 90 ? 9.528 -2.945 -20.402 1.00 54.91 90 GLY A CA 1
ATOM 706 C C . GLY A 1 90 ? 9.272 -1.521 -19.899 1.00 54.91 90 GLY A C 1
ATOM 707 O O . GLY A 1 90 ? 8.833 -0.683 -20.681 1.00 54.91 90 GLY A O 1
ATOM 708 N N . GLY A 1 91 ? 9.496 -1.252 -18.606 1.00 60.31 91 GLY A N 1
ATOM 709 C CA . GLY A 1 91 ? 9.243 0.063 -18.002 1.00 60.31 91 GLY A CA 1
ATOM 710 C C . GLY A 1 91 ? 7.761 0.347 -17.730 1.00 60.31 91 GLY A C 1
ATOM 711 O O . GLY A 1 91 ? 7.338 1.503 -17.734 1.00 60.31 91 GLY A O 1
ATOM 712 N N . ARG A 1 92 ? 6.938 -0.692 -17.529 1.00 63.59 92 ARG A N 1
ATOM 713 C CA . ARG A 1 92 ? 5.523 -0.509 -17.188 1.00 63.59 92 ARG A CA 1
ATOM 714 C C . ARG A 1 92 ? 5.382 -0.068 -15.732 1.00 63.59 92 ARG A C 1
ATOM 716 O O . ARG A 1 92 ? 5.699 -0.824 -14.823 1.00 63.59 92 ARG A O 1
ATOM 723 N N . SER A 1 93 ? 4.841 1.134 -15.531 1.00 78.44 93 SER A N 1
ATOM 724 C CA . SER A 1 93 ? 4.410 1.621 -14.213 1.00 78.44 93 SER A CA 1
ATOM 725 C C . SER A 1 93 ? 3.404 0.653 -13.581 1.00 78.44 93 SER A C 1
ATOM 727 O O . SER A 1 93 ? 2.526 0.127 -14.275 1.00 78.44 93 SER A O 1
ATOM 729 N N . TRP A 1 94 ? 3.484 0.473 -12.262 1.00 84.62 94 TRP A N 1
ATOM 730 C CA . TRP A 1 94 ? 2.548 -0.335 -11.478 1.00 84.62 94 TRP A CA 1
ATOM 731 C C . TRP A 1 94 ? 1.077 0.028 -11.747 1.00 84.62 94 TRP A C 1
ATOM 733 O O . TRP A 1 94 ? 0.216 -0.848 -11.749 1.00 84.62 94 TRP A O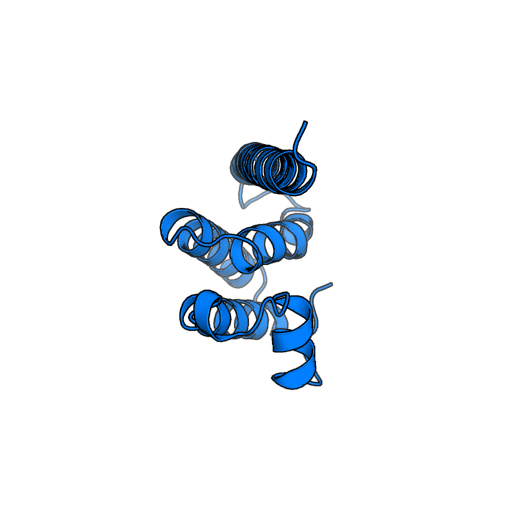 1
ATOM 743 N N . VAL A 1 95 ? 0.776 1.290 -12.080 1.00 86.31 95 VAL A N 1
ATOM 744 C CA . VAL A 1 95 ? -0.583 1.748 -12.425 1.00 86.31 95 VAL A CA 1
ATOM 745 C C . VAL A 1 95 ? -1.128 1.017 -13.653 1.00 86.31 95 VAL A C 1
ATOM 747 O O . VAL A 1 95 ? -2.299 0.639 -13.685 1.00 86.31 95 VAL A O 1
ATOM 750 N N . HIS A 1 96 ? -0.287 0.786 -14.666 1.00 80.44 96 HIS A N 1
ATOM 751 C CA . HIS A 1 96 ? -0.686 0.021 -15.848 1.00 80.44 96 HIS A CA 1
ATOM 752 C C . HIS A 1 96 ? -0.952 -1.439 -15.494 1.00 80.44 96 HIS A C 1
ATOM 754 O O . HIS A 1 96 ? -1.942 -2.002 -15.953 1.00 80.44 96 HIS A O 1
ATOM 760 N N . VAL A 1 97 ? -0.112 -2.027 -14.640 1.00 80.75 97 VAL A N 1
ATOM 761 C CA . VAL A 1 97 ? -0.288 -3.406 -14.174 1.00 80.75 97 VAL A CA 1
ATOM 762 C C . VAL A 1 97 ? -1.616 -3.564 -13.438 1.00 80.75 97 VAL A C 1
ATOM 764 O O . VAL A 1 97 ? -2.373 -4.483 -13.743 1.00 80.75 97 VAL A O 1
ATOM 767 N N . VAL A 1 98 ? -1.925 -2.657 -12.510 1.00 84.06 98 VAL A N 1
ATOM 768 C CA . VAL A 1 98 ? -3.188 -2.667 -11.762 1.00 84.06 98 VAL A CA 1
ATOM 769 C C . VAL A 1 98 ? -4.378 -2.529 -12.709 1.00 84.06 98 VAL A C 1
ATOM 771 O O . VAL A 1 98 ? -5.308 -3.327 -12.642 1.00 84.06 98 VAL A O 1
ATOM 774 N N . LYS A 1 99 ? -4.321 -1.578 -13.649 1.00 82.44 99 LYS A N 1
ATOM 775 C CA . LYS A 1 99 ? -5.385 -1.349 -14.636 1.00 82.44 99 LYS A CA 1
ATOM 776 C C . LYS A 1 99 ? -5.661 -2.572 -15.519 1.00 82.44 99 LYS A C 1
ATOM 778 O O . LYS A 1 99 ? -6.814 -2.829 -15.849 1.00 82.44 99 LYS A O 1
ATOM 783 N N . GLU A 1 100 ? -4.622 -3.287 -15.942 1.00 77.62 100 GLU A N 1
ATOM 784 C CA . GLU A 1 100 ? -4.755 -4.482 -16.788 1.00 77.62 100 GLU A CA 1
ATOM 785 C C . GLU A 1 100 ? -5.203 -5.714 -15.994 1.00 77.62 100 GLU A C 1
ATOM 787 O O . GLU A 1 100 ? -5.927 -6.556 -16.524 1.00 77.62 100 GLU A O 1
ATOM 792 N N . SER A 1 101 ? -4.775 -5.824 -14.734 1.00 69.94 101 SER A N 1
ATOM 793 C CA . SER A 1 101 ? -4.983 -7.026 -13.918 1.00 69.94 101 SER A CA 1
ATOM 794 C C . SER A 1 101 ? -6.293 -6.999 -13.132 1.00 69.94 101 SER A C 1
ATOM 796 O O . SER A 1 101 ? -6.828 -8.061 -12.819 1.00 69.94 101 SER A O 1
ATOM 798 N N . GLU A 1 102 ? -6.812 -5.814 -12.793 1.00 73.88 102 GLU A N 1
ATOM 799 C CA . GLU A 1 102 ? -7.942 -5.665 -11.873 1.00 73.88 102 GLU A CA 1
ATOM 800 C C . GLU A 1 102 ? -8.910 -4.540 -12.292 1.00 73.88 102 GLU A C 1
ATOM 802 O O . GLU A 1 102 ? -8.743 -3.389 -11.886 1.00 73.88 102 GLU A O 1
ATOM 807 N N . PRO A 1 103 ? -9.975 -4.856 -13.058 1.00 64.44 103 PRO A N 1
ATOM 808 C CA . PRO A 1 103 ? -10.937 -3.854 -13.534 1.00 64.44 103 PRO A CA 1
ATOM 809 C C . PRO A 1 103 ? -11.757 -3.196 -12.409 1.00 64.44 103 PRO A C 1
ATOM 811 O O . PRO A 1 103 ? -12.249 -2.087 -12.592 1.00 64.44 103 PRO A O 1
ATOM 814 N N . ASP A 1 104 ? -11.855 -3.845 -11.243 1.00 69.06 104 ASP A N 1
ATOM 815 C CA . ASP A 1 104 ? -12.576 -3.358 -10.057 1.00 69.06 104 ASP A CA 1
ATOM 816 C C . ASP A 1 104 ? -11.621 -2.977 -8.909 1.00 69.06 104 ASP A C 1
ATOM 818 O O . ASP A 1 104 ? -11.956 -3.148 -7.726 1.00 69.06 104 ASP A O 1
ATOM 822 N N . PHE A 1 105 ? -10.391 -2.562 -9.227 1.00 75.56 105 PHE A N 1
ATOM 823 C CA . PHE A 1 105 ? -9.463 -2.066 -8.216 1.00 75.56 105 PHE A CA 1
ATOM 824 C C . PHE A 1 105 ? -9.904 -0.686 -7.726 1.00 75.56 105 PHE A C 1
ATOM 826 O O . PHE A 1 105 ? -10.020 0.260 -8.505 1.00 75.56 105 PHE A O 1
ATOM 833 N N . LEU A 1 106 ? -10.146 -0.573 -6.423 1.00 72.25 106 LEU A N 1
ATOM 834 C CA . LEU A 1 106 ? -10.598 0.657 -5.788 1.00 72.25 106 LEU A CA 1
ATOM 835 C C . LEU A 1 106 ? -9.804 0.873 -4.503 1.00 72.25 106 LEU A C 1
ATOM 837 O O . LEU A 1 106 ? -9.807 0.017 -3.621 1.00 72.25 106 LEU A O 1
ATOM 841 N N . ILE A 1 107 ? -9.187 2.042 -4.383 1.00 72.56 107 ILE A N 1
ATOM 842 C CA . ILE A 1 107 ? -8.763 2.611 -3.106 1.00 72.56 107 ILE A CA 1
ATOM 843 C C . ILE A 1 107 ? -9.398 4.001 -3.026 1.00 72.56 107 ILE A C 1
ATOM 845 O O . ILE A 1 107 ? -9.383 4.732 -4.018 1.00 72.56 107 ILE A O 1
ATOM 849 N N . VAL A 1 108 ? -9.994 4.328 -1.87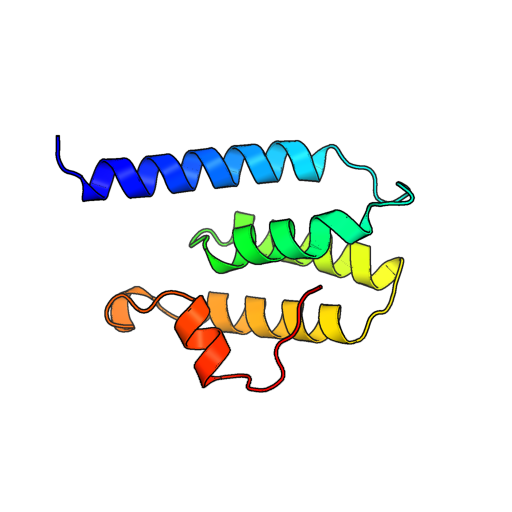8 1.00 61.03 108 VAL A N 1
ATOM 850 C CA . VAL A 1 108 ? -10.669 5.610 -1.603 1.00 61.03 108 VAL A CA 1
ATOM 851 C C . VAL A 1 108 ? -9.974 6.314 -0.450 1.00 61.03 108 VAL A C 1
ATOM 853 O O . VAL A 1 108 ? -9.595 5.604 0.510 1.00 61.03 108 VAL A O 1
#

Solvent-accessible surface area (backbone atoms only — not comparable to full-atom values): 6424 Å² total; per-residue (Å²): 136,62,73,69,63,57,50,54,54,51,50,53,52,52,44,53,50,48,53,56,57,55,71,70,58,54,89,84,44,97,62,48,71,70,47,54,54,62,35,48,51,46,22,57,74,43,90,47,69,68,51,31,50,52,21,47,50,53,45,53,53,46,36,72,79,47,77,49,74,46,46,59,51,51,47,55,50,45,55,53,55,71,70,52,63,57,91,78,56,80,78,63,54,58,68,57,54,46,59,75,75,37,91,84,73,59,84,119